Protein AF-A0A3L7TFF0-F1 (afdb_monomer)

Mean predicted aligned error: 7.91 Å

Sequence (156 aa):
MKPLHIAFDIALLATLATVGLGTLGWWRDQEDSQLRMIATAAAVQTIQTHVSMESTLGGAQLNSDGFPSSIDPRWFEGGTPLNRLAPEGAPWVELAARDEVDRVHPKQMSFSGGRHAMFWYNPTKGVVRARVPEQASDLRMKETYSAANGITTDAD

Foldseek 3Di:
DVVVVVVVVVVVVVVVVVVVVVVVVVVVVVVVLVVLLVLLLVLQVVQLVLQVVCLVVVPADADPLSTHPDRDQVSDPPTHRARSQADPPQAAEDEQDPVCLPPLAHPALACPPSHHHQWYARSNVSHIFGRHHDDPDPVVRLVSRCSSNVNDPPDD

Radius of gyration: 22.33 Å; Cα contacts (8 Å, |Δi|>4): 196; chains: 1; bounding box: 60×27×70 Å

Solvent-accessible surface area (backbone atoms only — not comparable to full-atom values): 8902 Å² total; per-residue (Å²): 117,72,71,59,55,55,54,50,52,52,53,51,51,53,49,52,50,51,52,52,52,51,53,55,51,53,54,53,53,52,54,53,51,52,51,28,40,53,48,21,29,50,25,42,50,53,52,44,51,50,50,51,48,34,41,73,71,59,82,47,69,56,44,98,71,50,16,35,72,68,86,65,64,80,81,34,91,90,50,69,75,55,45,60,60,44,66,90,87,43,48,65,72,34,70,52,50,90,93,38,51,91,47,94,61,67,96,63,58,40,42,66,90,71,74,41,32,30,22,41,33,29,38,69,69,64,43,68,39,49,40,30,58,78,54,100,40,70,67,59,32,50,52,52,34,25,60,30,55,74,46,72,95,84,75,132

pLDDT: mean 87.71, std 10.84, range [38.38, 97.56]

Structure (mmCIF, N/CA/C/O backbone):
data_AF-A0A3L7TFF0-F1
#
_entry.id   AF-A0A3L7TFF0-F1
#
loop_
_atom_site.group_PDB
_atom_site.id
_atom_site.type_symbol
_atom_site.label_atom_id
_atom_site.label_alt_id
_atom_site.label_comp_id
_atom_site.label_asym_id
_atom_site.label_entity_id
_atom_site.label_seq_id
_atom_site.pdbx_PDB_ins_code
_atom_site.Cartn_x
_atom_site.Cartn_y
_atom_site.Cartn_z
_atom_site.occupancy
_atom_site.B_iso_or_equiv
_atom_site.auth_seq_id
_atom_site.auth_comp_id
_atom_site.auth_asym_id
_atom_site.auth_atom_id
_atom_site.pdbx_PDB_model_num
ATOM 1 N N . MET A 1 1 ? 39.279 -8.673 -50.663 1.00 59.72 1 MET A N 1
ATOM 2 C CA . MET A 1 1 ? 39.205 -8.010 -49.337 1.00 59.72 1 MET A CA 1
ATOM 3 C C . MET A 1 1 ? 37.914 -7.208 -49.108 1.00 59.72 1 MET A C 1
ATOM 5 O O . MET A 1 1 ? 37.483 -7.133 -47.971 1.00 59.72 1 MET A O 1
ATOM 9 N N . LYS A 1 2 ? 37.226 -6.699 -50.147 1.00 57.34 2 LYS A N 1
ATOM 10 C CA . LYS A 1 2 ? 35.920 -6.004 -50.032 1.00 57.34 2 LYS A CA 1
ATOM 11 C C . LYS A 1 2 ? 34.782 -6.729 -49.269 1.00 57.34 2 LYS A C 1
ATOM 13 O O . LYS A 1 2 ? 34.089 -6.041 -48.530 1.00 57.34 2 LYS A O 1
ATOM 18 N N . PRO A 1 3 ? 34.570 -8.058 -49.379 1.00 63.44 3 PRO A N 1
ATOM 19 C CA . PRO A 1 3 ? 33.436 -8.695 -48.696 1.00 63.44 3 PRO A CA 1
ATOM 20 C C . PRO A 1 3 ? 33.603 -8.769 -47.168 1.00 63.44 3 PRO A C 1
ATOM 22 O O . PRO A 1 3 ? 32.610 -8.839 -46.455 1.00 63.44 3 PRO A O 1
ATOM 25 N N . LEU A 1 4 ? 34.841 -8.706 -46.659 1.00 69.06 4 LEU A N 1
ATOM 26 C CA . LEU A 1 4 ? 35.122 -8.783 -45.223 1.00 69.06 4 LEU A CA 1
ATOM 27 C C . LEU A 1 4 ? 34.748 -7.484 -44.490 1.00 69.06 4 LEU A C 1
ATOM 29 O O . LEU A 1 4 ? 34.201 -7.545 -43.397 1.00 69.06 4 LEU A O 1
ATOM 33 N N . HIS A 1 5 ? 34.982 -6.324 -45.113 1.00 71.62 5 HIS A N 1
ATOM 34 C CA . HIS A 1 5 ? 34.588 -5.026 -44.550 1.00 71.62 5 HIS A CA 1
ATOM 35 C C . HIS A 1 5 ? 33.064 -4.875 -44.484 1.00 71.62 5 HIS A C 1
ATOM 37 O O . HIS A 1 5 ? 32.543 -4.458 -43.460 1.00 71.62 5 HIS A O 1
ATOM 43 N N . ILE A 1 6 ? 32.345 -5.335 -45.515 1.00 76.06 6 ILE A N 1
ATOM 44 C CA . ILE A 1 6 ? 30.873 -5.310 -45.542 1.00 76.06 6 ILE A CA 1
ATOM 45 C C . ILE A 1 6 ? 30.286 -6.174 -44.416 1.00 76.06 6 ILE A C 1
ATOM 47 O O . ILE A 1 6 ? 29.356 -5.752 -43.736 1.00 76.06 6 ILE A O 1
ATOM 51 N N . ALA A 1 7 ? 30.837 -7.370 -44.184 1.00 75.31 7 ALA A N 1
ATOM 52 C CA . ALA A 1 7 ? 30.388 -8.231 -43.090 1.00 75.31 7 ALA A CA 1
ATOM 53 C C . ALA A 1 7 ? 30.639 -7.597 -41.709 1.00 75.31 7 ALA A C 1
ATOM 55 O O . ALA A 1 7 ? 29.793 -7.698 -40.821 1.00 75.31 7 ALA A O 1
ATOM 56 N N . PHE A 1 8 ? 31.777 -6.917 -41.543 1.00 83.94 8 PHE A N 1
ATOM 57 C CA . PHE A 1 8 ? 32.129 -6.238 -40.297 1.00 83.94 8 PHE A CA 1
ATOM 58 C C . PHE A 1 8 ? 31.231 -5.022 -40.031 1.00 83.94 8 PHE A C 1
ATOM 60 O O . PHE A 1 8 ? 30.739 -4.859 -38.916 1.00 83.94 8 PHE A O 1
ATOM 67 N N . ASP A 1 9 ? 30.947 -4.222 -41.060 1.00 79.56 9 ASP A N 1
ATOM 68 C CA . ASP A 1 9 ? 30.067 -3.055 -40.961 1.00 79.56 9 ASP A CA 1
ATOM 69 C C . ASP A 1 9 ? 28.627 -3.465 -40.617 1.00 79.56 9 ASP A C 1
ATOM 71 O O . ASP A 1 9 ? 27.991 -2.847 -39.762 1.00 79.56 9 ASP A O 1
ATOM 75 N N . ILE A 1 10 ? 28.124 -4.556 -41.209 1.00 85.19 10 ILE A N 1
ATOM 76 C CA . ILE A 1 10 ? 26.799 -5.105 -40.878 1.00 85.19 10 ILE A CA 1
ATOM 77 C C . ILE A 1 10 ? 26.757 -5.585 -39.422 1.00 85.19 10 ILE A C 1
ATOM 79 O O . ILE A 1 10 ? 25.799 -5.286 -38.708 1.00 85.19 10 ILE A O 1
ATOM 83 N N . ALA A 1 11 ? 27.790 -6.294 -38.958 1.00 85.12 11 ALA A N 1
ATOM 84 C CA . ALA A 1 11 ? 27.858 -6.764 -37.575 1.00 85.12 11 ALA A CA 1
ATOM 85 C C . ALA A 1 11 ? 27.926 -5.597 -36.572 1.00 85.12 11 ALA A C 1
ATOM 87 O O . ALA A 1 11 ? 27.251 -5.620 -35.537 1.00 85.12 11 ALA A O 1
ATOM 88 N N . LEU A 1 12 ? 28.691 -4.550 -36.892 1.00 87.75 12 LEU A N 1
ATOM 89 C CA . LEU A 1 12 ? 28.801 -3.346 -36.071 1.00 87.75 12 LEU A CA 1
ATOM 90 C C . LEU A 1 12 ? 27.462 -2.600 -35.988 1.00 87.75 12 LEU A C 1
ATOM 92 O O . LEU A 1 12 ? 27.019 -2.258 -34.892 1.00 87.75 12 LEU A O 1
ATOM 96 N N . LEU A 1 13 ? 26.780 -2.408 -37.121 1.00 86.19 13 LEU A N 1
ATOM 97 C CA . LEU A 1 13 ? 25.465 -1.762 -37.171 1.00 86.19 13 LEU A CA 1
ATOM 98 C C . LEU A 1 13 ? 24.400 -2.562 -36.412 1.00 86.19 13 LEU A C 1
ATOM 100 O O . LEU A 1 13 ? 23.623 -1.976 -35.660 1.00 86.19 13 LEU A O 1
ATOM 104 N N . ALA A 1 14 ? 24.389 -3.892 -36.542 1.00 84.50 14 ALA A N 1
ATOM 105 C CA . ALA A 1 14 ? 23.468 -4.752 -35.799 1.00 84.50 14 ALA A CA 1
ATOM 106 C C . ALA A 1 14 ? 23.696 -4.663 -34.278 1.00 84.50 14 ALA A C 1
ATOM 108 O O . ALA A 1 14 ? 22.740 -4.608 -33.499 1.00 84.50 14 ALA A O 1
ATOM 109 N N . THR A 1 15 ? 24.959 -4.582 -33.852 1.00 85.88 15 THR A N 1
ATOM 110 C CA . THR A 1 15 ? 25.317 -4.437 -32.434 1.00 85.88 15 THR A CA 1
ATOM 111 C C . THR A 1 15 ? 24.860 -3.082 -31.896 1.00 85.88 15 THR A C 1
ATOM 113 O O . THR A 1 15 ? 24.203 -3.023 -30.858 1.00 85.88 15 THR A O 1
ATOM 116 N N . LEU A 1 16 ? 25.125 -1.996 -32.630 1.00 88.00 16 LEU A N 1
ATOM 117 C CA . LEU A 1 16 ? 24.687 -0.648 -32.256 1.00 88.00 16 LEU A CA 1
ATOM 118 C C . LEU A 1 16 ? 23.159 -0.534 -32.195 1.00 88.00 16 LEU A C 1
ATOM 120 O O . LEU A 1 16 ? 22.633 0.068 -31.262 1.00 88.00 16 LEU A O 1
ATOM 124 N N . ALA A 1 17 ? 22.443 -1.157 -33.136 1.00 86.00 17 ALA A N 1
ATOM 125 C CA . ALA A 1 17 ? 20.984 -1.204 -33.121 1.00 86.00 17 ALA A CA 1
ATOM 126 C C . ALA A 1 17 ? 20.448 -1.955 -31.892 1.00 86.00 17 ALA A C 1
ATOM 128 O O . ALA A 1 17 ? 19.522 -1.481 -31.238 1.00 86.00 17 ALA A O 1
ATOM 129 N N . THR A 1 18 ? 21.057 -3.087 -31.531 1.00 82.44 18 THR A N 1
ATOM 130 C CA . THR A 1 18 ? 20.643 -3.881 -30.361 1.00 82.44 18 THR A CA 1
ATOM 131 C C . THR A 1 18 ? 20.885 -3.124 -29.056 1.00 82.44 18 THR A C 1
ATOM 133 O O . THR A 1 18 ? 20.003 -3.069 -28.201 1.00 82.44 18 THR A O 1
ATOM 136 N N . VAL A 1 19 ? 22.051 -2.483 -28.919 1.00 86.19 19 VAL A N 1
ATOM 137 C CA . VAL A 1 19 ? 22.368 -1.644 -27.755 1.00 86.19 19 VAL A CA 1
ATOM 138 C C . VAL A 1 19 ? 21.412 -0.452 -27.680 1.00 86.19 19 VAL A C 1
ATOM 140 O O . VAL A 1 19 ? 20.862 -0.195 -26.615 1.00 86.19 19 VAL A O 1
ATOM 143 N N . GLY A 1 20 ? 21.157 0.230 -28.801 1.00 82.75 20 GLY A N 1
ATOM 144 C CA . GLY A 1 20 ? 20.241 1.372 -28.856 1.00 82.75 20 GLY A CA 1
ATOM 145 C C . GLY A 1 20 ? 18.793 1.014 -28.509 1.00 82.75 20 GLY A C 1
ATOM 146 O O . GLY A 1 20 ? 18.130 1.747 -27.779 1.00 82.75 20 GLY A O 1
ATOM 147 N N . LEU A 1 21 ? 18.297 -0.134 -28.979 1.00 83.06 21 LEU A N 1
ATOM 148 C CA . LEU A 1 21 ? 16.968 -0.630 -28.608 1.00 83.06 21 LEU A CA 1
ATOM 149 C C . LEU A 1 21 ? 16.905 -1.026 -27.126 1.00 83.06 21 LEU A C 1
ATOM 151 O O . LEU A 1 21 ? 15.916 -0.727 -26.456 1.00 83.06 21 LEU A O 1
ATOM 155 N N . GLY A 1 22 ? 17.965 -1.647 -26.599 1.00 80.38 22 GLY A N 1
ATOM 156 C CA . GLY A 1 22 ? 18.058 -2.021 -25.188 1.00 80.38 22 GLY A CA 1
ATOM 157 C C . GLY A 1 22 ? 18.057 -0.814 -24.247 1.00 80.38 22 GLY A C 1
ATOM 158 O O . GLY A 1 22 ? 17.322 -0.807 -23.261 1.00 80.38 22 GLY A O 1
ATOM 159 N N . THR A 1 23 ? 18.825 0.234 -24.563 1.00 76.31 23 THR A N 1
ATOM 160 C CA . THR A 1 23 ? 18.880 1.452 -23.737 1.00 76.31 23 THR A CA 1
ATOM 161 C C . THR A 1 23 ? 17.552 2.209 -23.736 1.00 76.31 23 THR A C 1
ATOM 163 O O . THR A 1 23 ? 17.108 2.638 -22.673 1.00 76.31 23 THR A O 1
ATOM 166 N N . LEU A 1 24 ? 16.876 2.309 -24.886 1.00 76.56 24 LEU A N 1
ATOM 167 C CA . LEU A 1 24 ? 15.541 2.913 -24.989 1.00 76.56 24 LEU A CA 1
ATOM 168 C C . LEU A 1 24 ? 14.479 2.136 -24.199 1.00 76.56 24 LEU A C 1
ATOM 170 O O . LEU A 1 24 ? 13.631 2.746 -23.547 1.00 76.56 24 LEU A O 1
ATOM 174 N N . GLY A 1 25 ? 14.521 0.800 -24.243 1.00 73.88 25 GLY A N 1
ATOM 175 C CA . GLY A 1 25 ? 13.618 -0.047 -23.461 1.00 73.88 25 GLY A CA 1
ATOM 176 C C . GLY A 1 25 ? 13.819 0.128 -21.956 1.00 73.88 25 GLY A C 1
ATOM 177 O O . GLY A 1 25 ? 12.849 0.285 -21.219 1.00 73.88 25 GLY A O 1
ATOM 178 N N . TRP A 1 26 ? 15.077 0.184 -21.509 1.00 74.00 26 TRP A N 1
ATOM 179 C CA . TRP A 1 26 ? 15.411 0.380 -20.097 1.00 74.00 26 TRP A CA 1
ATOM 180 C C . TRP A 1 26 ? 14.959 1.745 -19.558 1.00 74.00 26 TRP A C 1
ATOM 182 O O . TRP A 1 26 ? 14.472 1.824 -18.433 1.00 74.00 26 TRP A O 1
ATOM 192 N N . TRP A 1 27 ? 15.065 2.811 -20.360 1.00 71.06 27 TRP A N 1
ATOM 193 C CA . TRP A 1 27 ? 14.583 4.144 -19.970 1.00 71.06 27 TRP A CA 1
ATOM 194 C C . TRP A 1 27 ? 13.065 4.175 -19.769 1.00 71.06 27 TRP A C 1
ATOM 196 O O . TRP A 1 27 ? 12.594 4.699 -18.764 1.00 71.06 27 TRP A O 1
ATOM 206 N N . ARG A 1 28 ? 12.305 3.561 -20.682 1.00 73.38 28 ARG A N 1
ATOM 207 C CA . ARG A 1 28 ? 10.841 3.467 -20.557 1.00 73.38 28 ARG A CA 1
ATOM 208 C C . ARG A 1 28 ? 10.404 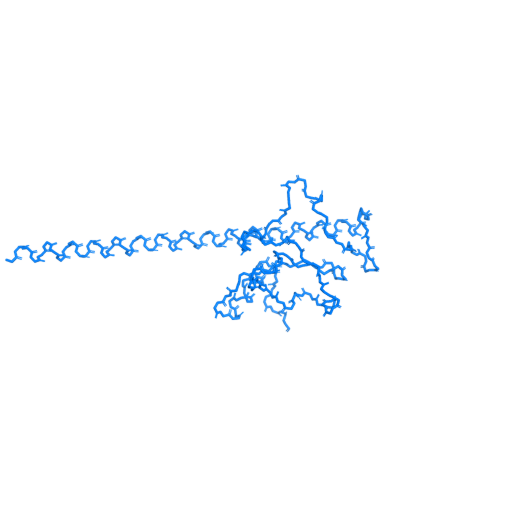2.664 -19.334 1.00 73.38 28 ARG A C 1
ATOM 210 O O . ARG A 1 28 ? 9.499 3.086 -18.624 1.00 73.38 28 ARG A O 1
ATOM 217 N N . ASP A 1 29 ? 11.067 1.542 -19.058 1.00 78.81 29 ASP A N 1
ATOM 218 C CA . ASP A 1 29 ? 10.716 0.700 -17.907 1.00 78.81 29 ASP A CA 1
ATOM 219 C C . ASP A 1 29 ? 10.969 1.402 -16.557 1.00 78.81 29 ASP A C 1
ATOM 221 O O . ASP A 1 29 ? 10.242 1.179 -15.582 1.00 78.81 29 ASP A O 1
ATOM 225 N N . GLN A 1 30 ? 11.956 2.306 -16.494 1.00 77.75 30 GLN A N 1
ATOM 226 C CA . GLN A 1 30 ? 12.163 3.138 -15.306 1.00 77.75 30 GLN A CA 1
ATOM 227 C C . GLN A 1 30 ? 11.015 4.124 -15.072 1.00 77.75 30 GLN A C 1
ATOM 229 O O . GLN A 1 30 ? 10.530 4.217 -13.941 1.00 77.75 30 GLN A O 1
ATOM 234 N N . GLU A 1 31 ? 10.562 4.825 -16.115 1.00 79.38 31 GLU A N 1
ATOM 235 C CA . GLU A 1 31 ? 9.429 5.759 -16.019 1.00 79.38 31 GLU A CA 1
ATOM 236 C C . GLU A 1 31 ? 8.153 5.031 -15.579 1.00 79.38 31 GLU A C 1
ATOM 238 O O . GLU A 1 31 ? 7.495 5.444 -14.619 1.00 79.38 31 GLU A O 1
ATOM 243 N N . ASP A 1 32 ? 7.857 3.884 -16.195 1.00 85.81 32 ASP A N 1
ATOM 244 C CA . ASP A 1 32 ? 6.693 3.069 -15.841 1.00 85.81 32 ASP A CA 1
ATOM 245 C C . ASP A 1 32 ? 6.758 2.590 -14.385 1.00 85.81 32 ASP A C 1
ATOM 247 O O . ASP A 1 32 ? 5.756 2.596 -13.665 1.00 85.81 32 ASP A O 1
ATOM 251 N N . SER A 1 33 ? 7.943 2.210 -13.907 1.00 85.12 33 SER A N 1
ATOM 252 C CA . SER A 1 33 ? 8.140 1.780 -12.520 1.00 85.12 33 SER A CA 1
ATOM 253 C C . SER A 1 33 ? 7.880 2.902 -11.516 1.00 85.12 33 SER A C 1
ATOM 255 O O . SER A 1 33 ? 7.227 2.667 -10.495 1.00 85.12 33 SER A O 1
ATOM 257 N N . GLN A 1 34 ? 8.323 4.126 -11.814 1.00 88.75 34 GLN A N 1
ATOM 258 C CA . GLN A 1 34 ? 8.041 5.290 -10.974 1.00 88.75 34 GLN A CA 1
ATOM 259 C C . GLN A 1 34 ? 6.546 5.624 -10.955 1.00 88.75 34 GLN A C 1
ATOM 261 O O . GLN A 1 34 ? 5.983 5.849 -9.883 1.00 88.75 34 GLN A O 1
ATOM 266 N N . LEU A 1 35 ? 5.874 5.585 -12.109 1.00 92.44 35 LEU A N 1
ATOM 267 C CA . LEU A 1 35 ? 4.432 5.828 -12.191 1.00 92.44 35 LEU A CA 1
ATOM 268 C C . LEU A 1 35 ? 3.627 4.782 -11.411 1.00 92.44 35 LEU A C 1
ATOM 270 O O . LEU A 1 35 ? 2.705 5.142 -10.676 1.00 92.44 35 LEU A O 1
ATOM 274 N N . ARG A 1 36 ? 3.996 3.496 -11.507 1.00 94.00 36 ARG A N 1
ATOM 275 C CA . ARG A 1 36 ? 3.374 2.421 -10.713 1.00 94.00 36 ARG A CA 1
ATOM 276 C C . ARG A 1 36 ? 3.556 2.648 -9.212 1.00 94.00 36 ARG A C 1
ATOM 278 O O . ARG A 1 36 ? 2.613 2.432 -8.447 1.00 94.00 36 ARG A O 1
ATOM 285 N N . MET A 1 37 ? 4.735 3.107 -8.794 1.00 94.81 37 MET A N 1
ATOM 286 C CA . MET A 1 37 ? 5.021 3.432 -7.396 1.00 94.81 37 MET A CA 1
ATOM 287 C C . MET A 1 37 ? 4.152 4.591 -6.897 1.00 94.81 37 MET A C 1
ATOM 289 O O . MET A 1 37 ? 3.449 4.442 -5.900 1.00 94.81 37 MET A O 1
ATOM 293 N N . ILE A 1 38 ? 4.138 5.714 -7.623 1.00 95.12 38 ILE A N 1
ATOM 294 C CA . ILE A 1 38 ? 3.352 6.909 -7.273 1.00 95.12 38 ILE A CA 1
ATOM 295 C C . ILE A 1 38 ? 1.861 6.573 -7.201 1.00 95.12 38 ILE A C 1
ATOM 297 O O . ILE A 1 38 ? 1.190 6.942 -6.240 1.00 95.12 38 ILE A O 1
ATOM 301 N N . ALA A 1 39 ? 1.341 5.835 -8.184 1.00 95.81 39 ALA A N 1
ATOM 302 C CA . ALA A 1 39 ? -0.058 5.420 -8.201 1.00 95.81 39 ALA A CA 1
ATOM 303 C C . ALA A 1 39 ? -0.411 4.513 -7.011 1.00 95.81 39 ALA A C 1
ATOM 305 O O . ALA A 1 39 ? -1.492 4.640 -6.440 1.00 95.81 39 ALA A O 1
ATOM 306 N N . THR A 1 40 ? 0.503 3.625 -6.613 1.00 97.00 40 THR A N 1
ATOM 307 C CA . THR A 1 40 ? 0.308 2.750 -5.449 1.00 97.00 40 THR A CA 1
ATOM 308 C C . THR A 1 40 ? 0.312 3.545 -4.148 1.00 97.00 40 THR A C 1
ATOM 310 O O . THR A 1 40 ? -0.587 3.363 -3.330 1.00 97.00 40 THR A O 1
ATOM 313 N N . ALA A 1 41 ? 1.257 4.472 -3.978 1.00 96.62 41 ALA A N 1
ATOM 314 C CA . ALA A 1 41 ? 1.298 5.354 -2.814 1.00 96.62 41 ALA A CA 1
ATOM 315 C C . ALA A 1 41 ? 0.037 6.232 -2.720 1.00 96.62 41 ALA A C 1
ATOM 317 O O . ALA A 1 41 ? -0.558 6.357 -1.649 1.00 96.62 41 ALA A O 1
ATOM 318 N N . ALA A 1 42 ? -0.430 6.770 -3.851 1.00 96.62 42 ALA A N 1
ATOM 319 C CA . ALA A 1 42 ? -1.690 7.503 -3.919 1.00 96.62 42 ALA A CA 1
ATOM 320 C C . ALA A 1 42 ? -2.882 6.621 -3.513 1.00 96.62 42 ALA A C 1
ATOM 322 O O . ALA A 1 42 ? -3.716 7.056 -2.725 1.00 96.62 42 ALA A O 1
ATOM 323 N N . ALA A 1 43 ? -2.934 5.368 -3.979 1.00 97.12 43 ALA A N 1
ATOM 324 C CA . ALA A 1 43 ? -3.989 4.427 -3.608 1.00 97.12 43 ALA A CA 1
ATOM 325 C C . ALA A 1 43 ? -4.001 4.120 -2.101 1.00 97.12 43 ALA A C 1
ATOM 327 O O . ALA A 1 43 ? -5.072 4.136 -1.493 1.00 97.12 43 ALA A O 1
ATOM 328 N N . VAL A 1 44 ? -2.831 3.905 -1.481 1.00 97.44 44 VAL A N 1
ATOM 329 C CA . VAL A 1 44 ? -2.718 3.745 -0.018 1.00 97.44 44 VAL A CA 1
ATOM 330 C C . VAL A 1 44 ? -3.283 4.970 0.694 1.00 97.44 44 VAL A C 1
ATOM 332 O O . VAL A 1 44 ? -4.114 4.824 1.590 1.00 97.44 44 VAL A O 1
ATOM 335 N N . GLN A 1 45 ? -2.886 6.170 0.265 1.00 96.31 45 GLN A N 1
ATOM 336 C CA . GLN A 1 45 ? -3.356 7.414 0.866 1.00 96.31 45 GLN A CA 1
ATOM 337 C C . GLN A 1 45 ? -4.874 7.577 0.732 1.00 96.31 45 GLN A C 1
ATOM 339 O O . GLN A 1 45 ? -5.532 7.933 1.705 1.00 96.31 45 GLN A O 1
ATOM 344 N N . THR A 1 46 ? -5.447 7.271 -0.436 1.00 96.56 46 THR A N 1
ATOM 345 C CA . THR A 1 46 ? -6.899 7.319 -0.658 1.00 96.56 46 THR A CA 1
ATOM 346 C C . THR A 1 46 ? -7.643 6.397 0.307 1.00 96.56 46 THR A C 1
ATOM 348 O O . THR A 1 46 ? -8.600 6.832 0.948 1.00 96.56 46 THR A O 1
ATOM 351 N N . ILE A 1 47 ? -7.195 5.147 0.464 1.00 96.94 47 ILE A N 1
ATOM 352 C CA . ILE A 1 47 ? -7.822 4.207 1.404 1.00 96.94 47 ILE A CA 1
ATOM 353 C C . ILE A 1 47 ? -7.677 4.722 2.843 1.00 96.94 47 ILE A C 1
ATOM 355 O O . ILE A 1 47 ? -8.656 4.744 3.587 1.00 96.94 47 ILE A O 1
ATOM 359 N N . GLN A 1 48 ? -6.485 5.186 3.228 1.00 95.81 48 GLN A N 1
ATOM 360 C CA . GLN A 1 48 ? -6.216 5.708 4.569 1.00 95.81 48 GLN A CA 1
ATOM 361 C C . GLN A 1 48 ? -7.097 6.925 4.903 1.00 95.81 48 GLN A C 1
ATOM 363 O O . GLN A 1 48 ? -7.605 7.033 6.021 1.00 95.81 48 GLN A O 1
ATOM 368 N N . THR A 1 49 ? -7.325 7.819 3.936 1.00 95.25 49 THR A N 1
ATOM 369 C CA . THR A 1 49 ? -8.237 8.960 4.082 1.00 95.25 49 THR A CA 1
ATOM 370 C C . THR A 1 49 ? -9.670 8.501 4.334 1.00 95.25 49 THR A C 1
ATOM 372 O O . THR A 1 49 ? -10.285 8.988 5.280 1.00 95.25 49 THR A O 1
ATOM 375 N N . HIS A 1 50 ? -10.186 7.536 3.567 1.00 94.88 50 HIS A N 1
ATOM 376 C CA . HIS A 1 50 ? -11.537 7.012 3.793 1.00 94.88 50 HIS A CA 1
ATOM 377 C C . HIS A 1 50 ? -11.674 6.316 5.147 1.00 94.88 50 HIS A C 1
ATOM 379 O O . HIS A 1 50 ? -12.618 6.598 5.877 1.00 94.88 50 HIS A O 1
ATOM 385 N N . VAL A 1 51 ? -10.703 5.484 5.539 1.00 95.31 51 VAL A N 1
ATOM 386 C CA . VAL A 1 51 ? -10.690 4.858 6.873 1.00 95.31 51 VAL A CA 1
ATOM 387 C C . VAL A 1 51 ? -10.772 5.923 7.972 1.00 95.31 51 VAL A C 1
ATOM 389 O O . VAL A 1 51 ? -11.563 5.784 8.904 1.00 95.31 51 VAL A O 1
ATOM 392 N N . SER A 1 52 ? -10.005 7.009 7.849 1.00 93.94 52 SER A N 1
ATOM 393 C CA . SER A 1 52 ? -10.028 8.125 8.803 1.00 93.94 52 SER A CA 1
ATOM 394 C C . SER A 1 52 ? -11.380 8.855 8.828 1.00 93.94 52 SER A C 1
ATOM 396 O O . SER A 1 52 ? -11.925 9.129 9.902 1.00 93.94 52 SER A O 1
ATOM 398 N N . MET A 1 53 ? -11.960 9.122 7.652 1.00 93.75 53 MET A N 1
ATOM 399 C CA . MET A 1 53 ? -13.282 9.746 7.531 1.00 93.75 53 MET A CA 1
ATOM 400 C C . MET A 1 53 ? -14.366 8.897 8.195 1.00 93.75 53 MET A C 1
ATOM 402 O O . MET A 1 53 ? -15.121 9.416 9.013 1.00 93.75 53 MET A O 1
ATOM 406 N N . GLU A 1 54 ? -14.405 7.595 7.914 1.00 93.25 54 GLU A N 1
ATOM 407 C CA . GLU A 1 54 ? -15.393 6.676 8.488 1.00 93.25 54 GLU A CA 1
ATOM 408 C C . GLU A 1 54 ? -15.234 6.525 10.003 1.00 93.25 54 GLU A C 1
ATOM 410 O O . GLU A 1 54 ? -16.229 6.494 10.726 1.00 93.25 54 GLU A O 1
ATOM 415 N N . SER A 1 55 ? -13.991 6.523 10.495 1.00 90.88 55 SER A N 1
ATOM 416 C CA . SER A 1 55 ? -13.691 6.519 11.936 1.00 90.88 55 SER A CA 1
ATOM 417 C C . SER A 1 55 ? -14.215 7.775 12.642 1.00 90.88 55 SER A C 1
ATOM 419 O O . SER A 1 55 ? -14.607 7.720 13.803 1.00 90.88 55 SER A O 1
ATOM 421 N N . THR A 1 56 ? -14.238 8.914 11.942 1.00 91.50 56 THR A N 1
ATOM 422 C CA . THR A 1 56 ? -14.665 10.208 12.500 1.00 91.50 56 THR A CA 1
ATOM 423 C C . THR A 1 56 ? -16.174 10.418 12.396 1.00 91.50 56 THR A C 1
ATOM 425 O O . THR A 1 56 ? -16.800 10.933 13.320 1.00 91.50 56 THR A O 1
ATOM 428 N N . LEU A 1 57 ? -16.761 10.054 11.255 1.00 90.19 57 LEU A N 1
ATOM 429 C CA . LEU A 1 57 ? -18.168 10.305 10.941 1.00 90.19 57 LEU A CA 1
ATOM 430 C C . LEU A 1 57 ? -19.097 9.191 11.447 1.00 90.19 57 LEU A C 1
ATOM 432 O O . LEU A 1 57 ? -20.296 9.426 11.581 1.00 90.19 57 LEU A O 1
ATOM 436 N N . GLY A 1 58 ? -18.564 7.995 11.728 1.00 79.44 58 GLY A N 1
ATOM 437 C CA . GLY A 1 58 ? -19.342 6.844 12.191 1.00 79.44 58 GLY A CA 1
ATOM 438 C C . GLY A 1 58 ? -20.244 6.230 11.115 1.00 79.44 58 GLY A C 1
ATOM 439 O O . GLY A 1 58 ? -21.254 5.614 11.450 1.00 79.44 58 GLY A O 1
ATOM 440 N N . GLY A 1 59 ? -19.913 6.418 9.831 1.00 76.88 59 GLY A N 1
ATOM 441 C CA . GLY A 1 59 ? -20.669 5.859 8.703 1.00 76.88 59 GLY A CA 1
ATOM 442 C C . GLY A 1 59 ? -20.518 4.339 8.557 1.00 76.88 59 GLY A C 1
ATOM 443 O O . GLY A 1 59 ? -21.423 3.667 8.058 1.00 76.88 59 GLY A O 1
ATOM 444 N N . ALA A 1 60 ? -19.416 3.780 9.062 1.00 85.75 60 ALA A N 1
ATOM 445 C CA . ALA A 1 60 ? -19.132 2.351 9.101 1.00 85.75 60 ALA A CA 1
ATOM 446 C C . ALA A 1 60 ? -19.300 1.757 10.509 1.00 85.75 60 ALA A C 1
ATOM 448 O O . ALA A 1 60 ? -19.228 2.452 11.522 1.00 85.75 60 ALA A O 1
ATOM 449 N N . GLN A 1 61 ? -19.461 0.430 10.589 1.00 87.81 61 GLN A N 1
ATOM 450 C CA . GLN A 1 61 ? -19.399 -0.274 11.869 1.00 87.81 61 GLN A CA 1
ATOM 451 C C . GLN A 1 61 ? -17.967 -0.218 12.418 1.00 87.81 61 GLN A C 1
ATOM 453 O O . GLN A 1 61 ? -17.070 -0.905 11.918 1.00 87.81 61 GLN A O 1
ATOM 458 N N . LEU A 1 62 ? -17.768 0.602 13.450 1.00 92.19 62 LEU A N 1
ATOM 459 C CA . LEU A 1 62 ? -16.487 0.732 14.136 1.00 92.19 62 LEU A CA 1
ATOM 460 C C . LEU A 1 62 ? -16.283 -0.407 15.142 1.00 92.19 62 LEU A C 1
ATOM 462 O O . LEU A 1 62 ? -17.232 -0.912 15.748 1.00 92.19 62 LEU A O 1
ATOM 466 N N . ASN A 1 63 ? -15.032 -0.821 15.305 1.00 90.81 63 ASN A N 1
ATOM 467 C CA . ASN A 1 63 ? -14.602 -1.740 16.349 1.00 90.81 63 ASN A CA 1
ATOM 468 C C . ASN A 1 63 ? -14.404 -1.005 17.690 1.00 90.81 63 ASN A C 1
ATOM 470 O O . ASN A 1 63 ? -14.612 0.203 17.804 1.00 90.81 63 ASN A O 1
ATOM 474 N N . SER A 1 64 ? -13.981 -1.743 18.719 1.00 90.50 64 SER A N 1
ATOM 475 C CA . SER A 1 64 ? -13.659 -1.181 20.038 1.00 90.50 64 SER A CA 1
ATOM 476 C C . SER A 1 64 ? -12.519 -0.159 20.020 1.00 90.50 64 SER A C 1
ATOM 478 O O . SER A 1 64 ? -12.427 0.648 20.939 1.00 90.50 64 SER A O 1
ATOM 480 N N . ASP A 1 65 ? -11.674 -0.193 18.989 1.00 91.31 65 ASP A N 1
ATOM 481 C CA . ASP A 1 65 ? -10.513 0.684 18.819 1.00 91.31 65 ASP A CA 1
ATOM 482 C C . ASP A 1 65 ? -10.849 1.959 18.021 1.00 91.31 65 ASP A C 1
ATOM 484 O O . ASP A 1 65 ? -9.977 2.793 17.790 1.00 91.31 65 ASP A O 1
ATOM 488 N N . GLY A 1 66 ? -12.113 2.136 17.615 1.00 91.81 66 GLY A N 1
ATOM 489 C CA . GLY A 1 66 ? -12.590 3.332 16.917 1.00 91.81 66 GLY A CA 1
ATOM 490 C C . GLY A 1 66 ? -12.343 3.341 15.407 1.00 91.81 66 GLY A C 1
ATOM 491 O O . GLY A 1 66 ? -12.520 4.381 14.781 1.00 91.81 66 GLY A O 1
ATOM 492 N N . PHE A 1 67 ? -11.976 2.206 14.810 1.00 95.00 67 PHE A N 1
ATOM 493 C CA . PHE A 1 67 ? -11.747 2.077 13.369 1.00 95.00 67 PHE A CA 1
ATOM 494 C C . PHE A 1 67 ? -12.755 1.122 12.714 1.00 95.00 67 PHE A C 1
ATOM 496 O O . PHE A 1 67 ? -13.278 0.225 13.380 1.00 95.00 67 PHE A O 1
ATOM 503 N N . PRO A 1 68 ? -13.024 1.256 11.404 1.00 95.38 68 PRO A N 1
ATOM 504 C CA . PRO A 1 68 ? -13.865 0.317 10.675 1.00 95.38 68 PRO A CA 1
ATOM 505 C C . PRO A 1 68 ? -13.395 -1.136 10.812 1.00 95.38 68 PRO A C 1
ATOM 507 O O . PRO A 1 68 ? -12.213 -1.447 10.692 1.00 95.38 68 PRO A O 1
ATOM 510 N N . SER A 1 69 ? -14.330 -2.065 11.013 1.00 93.62 69 SER A N 1
ATOM 511 C CA . SER A 1 69 ? -14.007 -3.500 11.092 1.00 93.62 69 SER A CA 1
ATOM 512 C C . SER A 1 69 ? -13.517 -4.091 9.761 1.00 93.62 69 SER A C 1
ATOM 514 O O . SER A 1 69 ? -12.839 -5.118 9.743 1.00 93.62 69 SER A O 1
ATOM 516 N N . SER A 1 70 ? -13.851 -3.443 8.644 1.00 94.69 70 SER A N 1
ATOM 517 C CA . SER A 1 70 ? -13.422 -3.785 7.289 1.00 94.69 70 SER A CA 1
ATOM 518 C C . SER A 1 70 ? -13.478 -2.551 6.386 1.00 94.69 70 SER A C 1
ATOM 520 O O . SER A 1 70 ? -14.100 -1.552 6.747 1.00 94.69 70 SER A O 1
ATOM 522 N N . ILE A 1 71 ? -12.831 -2.620 5.220 1.00 95.19 71 ILE A N 1
ATOM 523 C CA . ILE A 1 71 ? -12.903 -1.575 4.193 1.00 95.19 71 ILE A CA 1
ATOM 524 C C . ILE A 1 71 ? -13.985 -1.958 3.183 1.00 95.19 71 ILE A C 1
ATOM 526 O O . ILE A 1 71 ? -13.896 -3.017 2.558 1.00 95.19 71 ILE A O 1
ATOM 530 N N . ASP A 1 72 ? -14.989 -1.099 3.008 1.00 93.81 72 ASP A N 1
ATOM 531 C CA . ASP A 1 72 ? -16.070 -1.324 2.046 1.00 93.81 72 ASP A CA 1
ATOM 532 C C . ASP A 1 72 ? -15.690 -0.755 0.663 1.00 93.81 72 ASP A C 1
ATOM 534 O O . ASP A 1 72 ? -15.417 0.444 0.545 1.00 93.81 72 ASP A O 1
ATOM 538 N N . PRO A 1 73 ? -15.705 -1.568 -0.413 1.00 94.00 73 PRO A N 1
ATOM 539 C CA . PRO A 1 73 ? -15.492 -1.089 -1.780 1.00 94.00 73 PRO A CA 1
ATOM 540 C C . PRO A 1 73 ? -16.403 0.076 -2.193 1.00 94.00 73 PRO A C 1
ATOM 542 O O . PRO A 1 73 ? -16.028 0.877 -3.046 1.00 94.00 73 PRO A O 1
ATOM 545 N N . ARG A 1 74 ? -17.601 0.182 -1.605 1.00 92.88 74 ARG A N 1
ATOM 546 C CA . ARG A 1 74 ? -18.597 1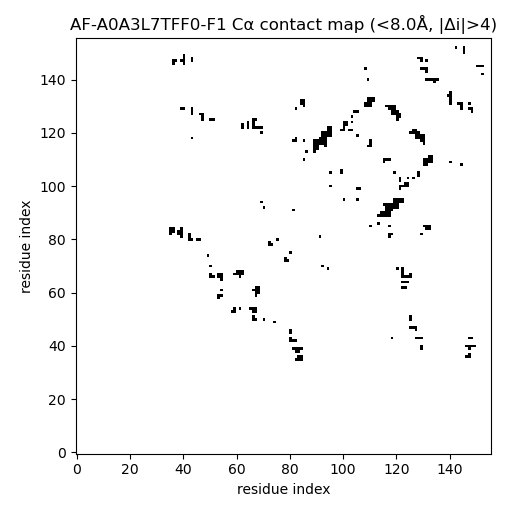.212 -1.938 1.00 92.88 74 ARG A CA 1
ATOM 547 C C . ARG A 1 74 ? -18.212 2.611 -1.468 1.00 92.88 74 ARG A C 1
ATOM 549 O O . ARG A 1 74 ? -18.842 3.566 -1.904 1.00 92.88 74 ARG A O 1
ATOM 556 N N . TRP A 1 75 ? -17.190 2.749 -0.622 1.00 92.75 75 TRP A N 1
ATOM 557 C CA . TRP A 1 75 ? -16.660 4.061 -0.240 1.00 92.75 75 TRP A CA 1
ATOM 558 C C . TRP A 1 75 ? -16.002 4.797 -1.414 1.00 92.75 75 TRP A C 1
ATOM 560 O O . TRP A 1 75 ? -15.798 6.004 -1.339 1.00 92.75 75 TRP A O 1
ATOM 570 N N . PHE A 1 76 ? -15.687 4.088 -2.503 1.00 93.12 76 PHE A N 1
ATOM 571 C CA . PHE A 1 76 ? -14.934 4.614 -3.635 1.00 93.12 76 PHE A CA 1
ATOM 572 C C . PHE A 1 76 ? -15.820 4.686 -4.890 1.00 93.12 76 PHE A C 1
ATOM 574 O O . PHE A 1 76 ? -15.920 3.729 -5.657 1.00 93.12 76 PHE A O 1
ATOM 581 N N . GLU A 1 77 ? -16.454 5.841 -5.124 1.00 85.56 77 GLU A N 1
ATOM 582 C CA . GLU A 1 77 ? -17.404 6.055 -6.235 1.00 85.56 77 GLU A CA 1
ATOM 583 C C . GLU A 1 77 ? -16.791 5.821 -7.632 1.00 85.56 77 GLU A C 1
ATOM 585 O O . GLU A 1 77 ? -17.484 5.402 -8.557 1.00 85.56 77 GLU A O 1
ATOM 590 N N . GLY A 1 78 ? -15.481 6.049 -7.785 1.00 84.25 78 GLY A N 1
ATOM 591 C CA . GLY A 1 78 ? -14.727 5.832 -9.029 1.00 84.25 78 GLY A CA 1
ATOM 592 C C . GLY A 1 78 ? -14.150 4.421 -9.201 1.00 84.25 78 GLY A C 1
ATOM 593 O O . GLY A 1 78 ? -13.384 4.189 -10.136 1.00 84.25 78 GLY A O 1
ATOM 594 N N . GLY A 1 79 ? -14.487 3.494 -8.302 1.00 91.25 79 GLY A N 1
ATOM 595 C CA . GLY A 1 79 ? -13.886 2.166 -8.215 1.00 91.25 79 GLY A CA 1
ATOM 596 C C . GLY A 1 79 ? -12.793 2.080 -7.151 1.00 91.25 79 GLY A C 1
ATOM 597 O O . GLY A 1 79 ? -12.261 3.084 -6.674 1.00 91.25 79 GLY A O 1
ATOM 598 N N . THR A 1 80 ? -12.464 0.852 -6.757 1.00 94.69 80 THR A N 1
ATOM 599 C CA . THR A 1 80 ? -11.512 0.602 -5.677 1.00 94.69 80 THR A CA 1
ATOM 600 C C . THR A 1 80 ? -10.088 1.023 -6.065 1.00 94.69 80 THR A C 1
ATOM 602 O O . THR A 1 80 ? -9.621 0.676 -7.153 1.00 94.69 80 THR A O 1
ATOM 605 N N . PRO A 1 81 ? -9.354 1.737 -5.189 1.00 95.88 81 PRO A N 1
ATOM 606 C CA . PRO A 1 81 ? -7.947 2.049 -5.417 1.00 95.88 81 PRO A CA 1
ATOM 607 C C . PRO A 1 81 ? -7.125 0.776 -5.639 1.00 95.88 81 PRO A C 1
ATOM 609 O O . PRO A 1 81 ? -7.260 -0.185 -4.885 1.00 95.88 81 PRO A O 1
ATOM 612 N N . LEU A 1 82 ? -6.265 0.760 -6.659 1.00 95.19 82 LEU A N 1
ATOM 613 C CA . LEU A 1 82 ? -5.489 -0.422 -7.041 1.00 95.19 82 LEU A CA 1
ATOM 614 C C . LEU A 1 82 ? -4.004 -0.243 -6.740 1.00 95.19 82 LEU A C 1
ATOM 616 O O . LEU A 1 82 ? -3.424 0.810 -7.004 1.00 95.19 82 LEU A O 1
ATOM 620 N N . ASN A 1 83 ? -3.370 -1.313 -6.263 1.00 95.31 83 ASN A N 1
ATOM 621 C CA . ASN A 1 83 ? -1.920 -1.388 -6.171 1.00 95.31 83 ASN A CA 1
ATOM 622 C C . ASN A 1 83 ? -1.356 -1.733 -7.554 1.00 95.31 83 ASN A C 1
ATOM 624 O O . ASN A 1 83 ? -1.495 -2.861 -8.025 1.00 95.31 83 ASN A O 1
ATOM 628 N N . ARG A 1 84 ? -0.712 -0.765 -8.210 1.00 94.94 84 ARG A N 1
ATOM 629 C CA . ARG A 1 84 ? -0.148 -0.934 -9.561 1.00 94.94 84 ARG A CA 1
ATOM 630 C C . ARG A 1 84 ? 1.128 -1.779 -9.582 1.00 94.94 84 ARG A C 1
ATOM 632 O O . ARG A 1 84 ? 1.621 -2.084 -10.665 1.00 94.94 84 ARG A O 1
ATOM 639 N N . LEU A 1 85 ? 1.667 -2.130 -8.416 1.00 93.06 85 LEU A N 1
ATOM 640 C CA . LEU A 1 85 ? 2.778 -3.066 -8.274 1.00 93.06 85 LEU A CA 1
ATOM 641 C C . LEU A 1 85 ? 2.296 -4.513 -8.096 1.00 93.06 85 LEU A C 1
ATOM 643 O O . LEU A 1 85 ? 3.103 -5.431 -8.195 1.00 93.06 85 LEU A O 1
ATOM 647 N N . ALA A 1 86 ? 1.014 -4.739 -7.808 1.00 92.25 86 ALA A N 1
ATOM 648 C CA . ALA A 1 86 ? 0.477 -6.082 -7.635 1.00 92.25 86 ALA A CA 1
ATOM 649 C C . ALA A 1 86 ? 0.218 -6.770 -8.989 1.00 92.25 86 ALA A C 1
ATOM 651 O O . ALA A 1 86 ? -0.093 -6.093 -9.972 1.00 92.25 86 ALA A O 1
ATOM 652 N N . PRO A 1 87 ? 0.304 -8.112 -9.053 1.00 87.62 87 PRO A N 1
ATOM 653 C CA . PRO A 1 87 ? -0.106 -8.849 -10.241 1.00 87.62 87 PRO A CA 1
ATOM 654 C C . PRO A 1 87 ? -1.614 -8.705 -10.486 1.00 87.62 87 PRO A C 1
ATOM 656 O O . PRO A 1 87 ? -2.405 -8.529 -9.553 1.00 87.62 87 PRO A O 1
ATOM 659 N N . GLU A 1 88 ? -2.020 -8.811 -11.752 1.00 85.69 88 GLU A N 1
ATOM 660 C CA . GLU A 1 88 ? -3.436 -8.794 -12.123 1.00 85.69 88 GLU A CA 1
ATOM 661 C C . GLU A 1 88 ? -4.204 -9.924 -11.420 1.00 85.69 88 GLU A C 1
ATOM 663 O O . GLU A 1 88 ? -3.728 -11.054 -11.312 1.00 85.69 88 GLU A O 1
ATOM 668 N N . GLY A 1 89 ? -5.402 -9.610 -10.921 1.00 85.06 89 GLY A N 1
ATOM 669 C CA . GLY A 1 89 ? -6.262 -10.576 -10.234 1.00 85.06 89 GLY A CA 1
ATOM 670 C C . GLY A 1 89 ? -5.901 -10.864 -8.772 1.00 85.06 89 GLY A C 1
ATOM 671 O O . GLY A 1 89 ? -6.587 -11.672 -8.146 1.00 85.06 89 GLY A O 1
ATOM 672 N N . ALA A 1 90 ? -4.882 -10.210 -8.197 1.00 89.00 90 ALA A N 1
ATOM 673 C CA . ALA A 1 90 ? -4.632 -10.300 -6.758 1.00 89.00 90 ALA A CA 1
ATOM 674 C C . ALA A 1 90 ? -5.866 -9.826 -5.953 1.00 89.00 90 ALA A C 1
ATOM 676 O O . ALA A 1 90 ? -6.519 -8.856 -6.354 1.00 89.00 90 ALA A O 1
ATOM 677 N N . PRO A 1 91 ? -6.198 -10.463 -4.811 1.00 92.38 91 PRO A N 1
ATOM 678 C CA . PRO A 1 91 ? -7.268 -9.981 -3.941 1.00 92.38 91 PRO A CA 1
ATOM 679 C C . PRO A 1 91 ? -7.024 -8.528 -3.527 1.00 92.38 91 PRO A C 1
ATOM 681 O O . PRO A 1 91 ? -5.880 -8.108 -3.395 1.00 92.38 91 PRO A O 1
ATOM 684 N N . TRP A 1 92 ? -8.075 -7.743 -3.314 1.00 94.25 92 TRP A N 1
ATOM 685 C CA . TRP A 1 92 ? -7.908 -6.304 -3.105 1.00 94.25 92 TRP A CA 1
ATOM 686 C C . TRP A 1 92 ? -7.334 -5.956 -1.722 1.00 94.25 92 TRP A C 1
ATOM 688 O O . TRP A 1 92 ? -6.237 -5.413 -1.625 1.00 94.25 92 TRP A O 1
ATOM 698 N N . VAL A 1 93 ? -8.030 -6.303 -0.640 1.00 95.31 93 VAL A N 1
ATOM 699 C CA . VAL A 1 93 ? -7.583 -6.023 0.733 1.00 95.31 93 VAL A CA 1
ATOM 700 C C . VAL A 1 93 ? -7.654 -7.299 1.563 1.00 95.31 93 VAL A C 1
ATOM 702 O O . VAL A 1 93 ? -8.656 -8.012 1.535 1.00 95.31 93 VAL A O 1
ATOM 705 N N . GLU A 1 94 ? -6.599 -7.568 2.324 1.00 94.94 94 GLU A N 1
ATOM 706 C CA . GLU A 1 94 ? -6.545 -8.595 3.363 1.00 94.94 94 GLU A CA 1
ATOM 707 C C . GLU A 1 94 ? -6.614 -7.919 4.736 1.00 94.94 94 GLU A C 1
ATOM 709 O O . GLU A 1 94 ? -5.937 -6.918 4.979 1.00 94.94 94 GLU A O 1
ATOM 714 N N . LEU A 1 95 ? -7.434 -8.460 5.636 1.00 95.56 95 LEU A N 1
ATOM 715 C CA . 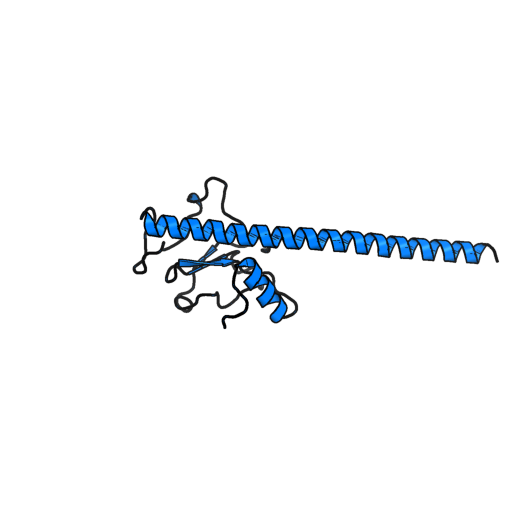LEU A 1 95 ? -7.476 -8.007 7.024 1.00 95.56 95 LEU A CA 1
ATOM 716 C C . LEU A 1 95 ? -6.332 -8.642 7.812 1.00 95.56 95 LEU A C 1
ATOM 718 O O . LEU A 1 95 ? -6.042 -9.826 7.631 1.00 95.56 95 LEU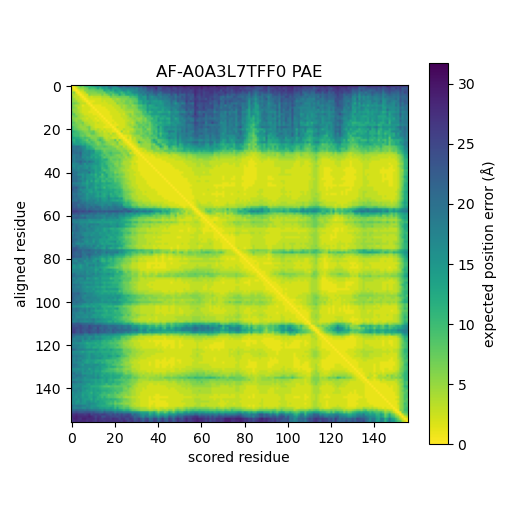 A O 1
ATOM 722 N N . ALA A 1 96 ? -5.735 -7.872 8.719 1.00 94.81 96 ALA A N 1
ATOM 723 C CA . ALA A 1 96 ? -4.726 -8.368 9.641 1.00 94.81 96 ALA A CA 1
ATOM 724 C C . ALA A 1 96 ? -5.243 -9.601 10.386 1.00 94.81 96 ALA A C 1
ATOM 726 O O . ALA A 1 96 ? -6.338 -9.594 10.961 1.00 94.81 96 ALA A O 1
ATOM 727 N N . ALA A 1 97 ? -4.447 -10.670 10.367 1.00 91.75 97 ALA A N 1
ATOM 728 C CA . ALA A 1 97 ? -4.780 -11.877 11.101 1.00 91.75 97 ALA A CA 1
ATOM 729 C C . ALA A 1 97 ? -4.781 -11.605 12.616 1.00 91.75 97 ALA A C 1
ATOM 731 O O . ALA A 1 97 ? -4.218 -10.624 13.105 1.00 91.75 97 ALA A O 1
ATOM 732 N N . ARG A 1 98 ? -5.406 -12.499 13.394 1.00 89.19 98 ARG A N 1
ATOM 733 C CA . ARG A 1 98 ? -5.526 -12.336 14.858 1.00 89.19 98 ARG A CA 1
ATOM 734 C C . ARG A 1 98 ? -4.178 -12.193 15.568 1.00 89.19 98 ARG A C 1
ATOM 736 O O . ARG A 1 98 ? -4.103 -11.555 16.606 1.00 89.19 98 ARG A O 1
ATOM 743 N N . ASP A 1 99 ? -3.130 -12.788 15.017 1.00 92.31 99 ASP A N 1
ATOM 744 C CA . ASP A 1 99 ? -1.752 -12.742 15.508 1.00 92.31 99 ASP A CA 1
ATOM 745 C C . ASP A 1 99 ? -0.919 -11.595 14.895 1.00 92.31 99 ASP A C 1
ATOM 747 O O . ASP A 1 99 ? 0.299 -11.524 15.091 1.00 92.31 99 ASP A O 1
ATOM 751 N N . GLU A 1 100 ? -1.562 -10.698 14.143 1.00 92.19 100 GLU A N 1
ATOM 752 C CA . GLU A 1 100 ? -0.976 -9.497 13.543 1.00 92.19 100 GLU A CA 1
ATOM 753 C C . GLU A 1 100 ? -1.594 -8.190 14.068 1.00 92.19 100 GLU A C 1
ATOM 755 O O . GLU A 1 100 ? -1.152 -7.118 13.663 1.00 92.19 100 GLU A O 1
ATOM 760 N N . VAL A 1 101 ? -2.567 -8.248 14.986 1.00 90.75 101 VAL A N 1
ATOM 761 C CA . VAL A 1 101 ? -3.314 -7.068 15.478 1.00 90.75 101 VAL A CA 1
ATOM 762 C C . VAL A 1 101 ? -2.429 -5.983 16.102 1.00 90.75 101 VAL A C 1
ATOM 764 O O . VAL A 1 101 ? -2.714 -4.794 15.965 1.00 90.75 101 VAL A O 1
ATOM 767 N N . ASP A 1 102 ? -1.309 -6.365 16.716 1.00 93.00 102 ASP A N 1
ATOM 768 C CA . ASP A 1 102 ? -0.359 -5.421 17.316 1.00 93.00 102 ASP A CA 1
ATOM 769 C C . ASP A 1 102 ? 0.668 -4.866 16.321 1.00 93.00 102 ASP A C 1
ATOM 771 O O . ASP A 1 102 ? 1.456 -3.984 16.666 1.00 93.00 102 ASP A O 1
ATOM 775 N N . ARG A 1 103 ? 0.674 -5.353 15.076 1.00 93.75 103 ARG A N 1
ATOM 776 C CA . ARG A 1 103 ? 1.653 -4.955 14.063 1.00 93.75 103 ARG A CA 1
ATOM 777 C C . ARG A 1 103 ? 1.206 -3.713 13.301 1.00 93.75 103 ARG A C 1
ATOM 779 O O . ARG A 1 103 ? 0.027 -3.503 13.034 1.00 93.75 103 ARG A O 1
ATOM 786 N N . VAL A 1 104 ? 2.185 -2.927 12.866 1.00 94.75 104 VAL A N 1
ATOM 787 C CA . VAL A 1 104 ? 2.003 -1.778 11.953 1.00 94.75 104 VAL A CA 1
ATOM 788 C C . VAL A 1 104 ? 2.369 -2.109 10.497 1.00 94.75 104 VAL A C 1
ATOM 790 O O . VAL A 1 104 ? 2.152 -1.302 9.587 1.00 94.75 104 VAL A O 1
ATOM 793 N N . HIS A 1 105 ? 2.904 -3.313 10.281 1.00 94.50 105 HIS A N 1
ATOM 794 C CA . HIS A 1 105 ? 3.260 -3.887 8.988 1.00 94.50 105 HIS A CA 1
ATOM 795 C C . HIS A 1 105 ? 2.813 -5.358 8.940 1.00 94.50 105 HIS A C 1
ATOM 797 O O . HIS A 1 105 ? 2.882 -6.039 9.971 1.00 94.50 105 HIS A O 1
ATOM 803 N N . PRO A 1 106 ? 2.402 -5.877 7.769 1.00 93.38 106 PRO A N 1
ATOM 804 C CA . PRO A 1 106 ? 2.112 -7.298 7.612 1.00 93.38 106 PRO A CA 1
ATOM 805 C C . PRO A 1 106 ? 3.362 -8.136 7.900 1.00 93.38 106 PRO A C 1
ATOM 807 O O . PRO A 1 106 ? 4.488 -7.686 7.671 1.00 93.38 106 PRO A O 1
ATOM 810 N N . LYS A 1 107 ? 3.187 -9.387 8.345 1.00 91.50 107 LYS A N 1
ATOM 811 C CA . LYS A 1 107 ? 4.311 -10.337 8.475 1.00 91.50 107 LYS A CA 1
ATOM 812 C C . LYS A 1 107 ? 5.032 -10.557 7.151 1.00 91.50 107 LYS A C 1
ATOM 814 O O . LYS A 1 107 ? 6.248 -10.705 7.134 1.00 91.50 107 LYS A O 1
ATOM 819 N N . GLN A 1 108 ? 4.273 -10.567 6.059 1.00 90.62 108 GLN A N 1
ATOM 820 C CA . GLN A 1 108 ? 4.791 -10.705 4.708 1.00 90.62 108 GLN A CA 1
ATOM 821 C C . GLN A 1 108 ? 4.570 -9.389 3.954 1.00 90.62 108 GLN A C 1
ATOM 823 O O . GLN A 1 108 ? 3.443 -9.023 3.640 1.00 90.62 108 GLN A O 1
ATOM 828 N N . MET A 1 109 ? 5.643 -8.661 3.645 1.00 92.25 109 MET A N 1
ATOM 829 C CA . MET A 1 109 ? 5.549 -7.388 2.911 1.00 92.25 109 MET A CA 1
ATOM 830 C C . MET A 1 109 ? 5.295 -7.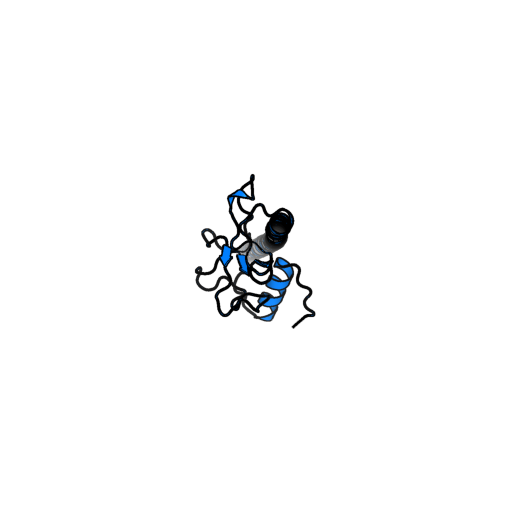582 1.412 1.00 92.25 109 MET A C 1
ATOM 832 O O . MET A 1 109 ? 4.894 -6.637 0.733 1.00 92.25 109 MET A O 1
ATOM 836 N N . SER A 1 110 ? 5.511 -8.796 0.896 1.00 91.19 110 SER A N 1
ATOM 837 C CA . SER A 1 110 ? 5.419 -9.091 -0.531 1.00 91.19 110 SER A CA 1
ATOM 838 C C . SER A 1 110 ? 4.226 -9.955 -0.949 1.00 91.19 110 SER A C 1
ATOM 840 O O . SER A 1 110 ? 3.574 -10.610 -0.130 1.00 91.19 110 SER A O 1
ATOM 842 N N . PHE A 1 111 ? 3.961 -9.972 -2.258 1.00 84.00 111 PHE A N 1
ATOM 843 C CA . PHE A 1 111 ? 3.006 -10.861 -2.931 1.00 84.00 111 PHE A CA 1
ATOM 844 C C . PHE A 1 111 ? 3.616 -12.227 -3.284 1.00 84.00 111 PHE A C 1
ATOM 846 O O . PHE A 1 111 ? 3.525 -12.663 -4.433 1.00 84.00 111 PHE A O 1
ATOM 853 N N . SER A 1 112 ? 4.288 -12.913 -2.358 1.00 70.62 112 SER A N 1
ATOM 854 C CA . SER A 1 112 ? 4.879 -14.210 -2.716 1.00 70.62 112 SER A CA 1
ATOM 855 C C . SER A 1 112 ? 3.786 -15.238 -3.062 1.00 70.62 112 SER A C 1
ATOM 857 O O . SER A 1 112 ? 2.746 -15.345 -2.400 1.00 70.62 112 SER A O 1
ATOM 859 N N . GLY A 1 113 ? 3.983 -15.958 -4.170 1.00 63.78 113 GLY A N 1
ATOM 860 C CA . GLY A 1 113 ? 3.096 -17.037 -4.619 1.00 63.78 113 GLY A CA 1
ATOM 861 C C . GLY A 1 113 ? 1.679 -16.624 -5.044 1.00 63.78 113 GLY A C 1
ATOM 862 O O . GLY A 1 113 ? 0.813 -17.492 -5.114 1.00 63.78 113 GLY A O 1
ATOM 863 N N . GLY A 1 114 ? 1.409 -15.335 -5.291 1.00 60.22 114 GLY A N 1
ATOM 864 C CA . GLY A 1 114 ? 0.118 -14.855 -5.819 1.00 60.22 114 GLY A CA 1
ATOM 865 C C . GLY A 1 114 ? -1.079 -14.989 -4.868 1.00 60.22 114 GLY A C 1
ATOM 866 O O . GLY A 1 114 ? -2.219 -14.832 -5.294 1.00 60.22 114 GLY A O 1
ATOM 867 N N . ARG A 1 115 ? -0.846 -15.296 -3.585 1.00 72.06 115 ARG A N 1
ATOM 868 C CA . ARG A 1 115 ? -1.924 -15.544 -2.608 1.00 72.06 115 ARG A CA 1
ATOM 869 C C . ARG A 1 115 ? -2.303 -14.329 -1.770 1.00 72.06 115 ARG A C 1
ATOM 871 O O . ARG A 1 115 ? -3.367 -14.328 -1.165 1.00 72.06 115 ARG A O 1
ATOM 878 N N . HIS A 1 116 ? -1.419 -13.341 -1.681 1.00 85.50 116 HIS A N 1
ATOM 879 C CA . HIS A 1 116 ? -1.608 -12.194 -0.802 1.00 85.50 116 HIS A CA 1
ATOM 880 C C . HIS A 1 116 ? -2.340 -11.058 -1.509 1.00 85.50 116 HIS A C 1
ATOM 882 O O . HIS A 1 116 ? -2.126 -10.818 -2.698 1.00 85.50 116 HIS A O 1
ATOM 888 N N . ALA A 1 117 ? -3.188 -10.355 -0.761 1.00 92.69 117 ALA A N 1
ATOM 889 C CA . ALA A 1 117 ? -3.932 -9.222 -1.289 1.00 92.69 117 ALA A CA 1
ATOM 890 C C . ALA A 1 117 ? -3.037 -8.006 -1.562 1.00 92.69 117 ALA A C 1
ATOM 892 O O . ALA A 1 117 ? -2.040 -7.807 -0.870 1.00 92.69 117 ALA A O 1
ATOM 893 N N . MET A 1 118 ? -3.442 -7.167 -2.522 1.00 95.00 118 MET A N 1
ATOM 894 C CA . MET A 1 118 ? -2.822 -5.896 -2.927 1.00 95.00 118 MET A CA 1
ATOM 895 C C . MET A 1 118 ? -2.476 -5.000 -1.733 1.00 95.00 118 MET A C 1
ATOM 897 O O . MET A 1 118 ? -1.396 -4.398 -1.685 1.00 95.00 118 MET A O 1
ATOM 901 N N . PHE A 1 119 ? -3.396 -4.941 -0.773 1.00 96.56 119 PHE A N 1
ATOM 902 C CA . PHE A 1 119 ? -3.275 -4.178 0.457 1.00 96.56 119 PHE A CA 1
ATOM 903 C C . PHE A 1 119 ? -3.517 -5.060 1.679 1.00 96.56 119 PHE A C 1
ATOM 905 O O . PHE A 1 119 ? -4.252 -6.045 1.639 1.00 96.56 119 PHE A O 1
ATOM 912 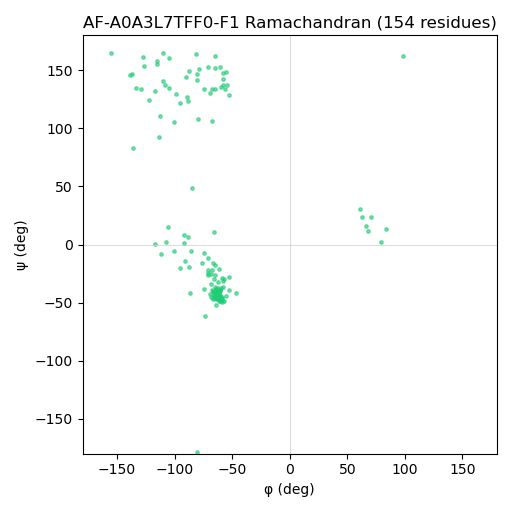N N . TRP A 1 120 ? -2.925 -4.655 2.791 1.00 96.81 120 TRP A N 1
ATOM 913 C CA . TRP A 1 120 ? -3.159 -5.198 4.118 1.00 96.81 120 TRP A CA 1
ATOM 914 C C . TRP A 1 120 ? -3.733 -4.094 5.004 1.00 96.81 120 TRP A C 1
ATOM 916 O O . TRP A 1 120 ? -3.210 -2.977 5.020 1.00 96.81 120 TRP A O 1
ATOM 926 N N . TYR A 1 121 ? -4.810 -4.397 5.720 1.00 97.56 121 TYR A N 1
ATOM 927 C CA . TYR A 1 121 ? -5.473 -3.470 6.631 1.00 97.56 121 TYR A CA 1
ATOM 928 C C . TYR A 1 121 ? -5.522 -4.043 8.041 1.00 97.56 121 TYR A C 1
ATOM 930 O O . TYR A 1 121 ? -6.065 -5.125 8.258 1.00 97.56 121 TYR A O 1
ATOM 938 N N . ASN A 1 122 ? -5.001 -3.294 9.009 1.00 97.12 122 ASN A N 1
ATOM 939 C CA . ASN A 1 122 ? -5.145 -3.613 10.419 1.00 97.12 122 ASN A CA 1
ATOM 940 C C . ASN A 1 122 ? -6.252 -2.760 11.054 1.00 97.12 122 ASN A C 1
ATOM 942 O O . ASN A 1 122 ? -6.008 -1.580 11.332 1.00 97.12 122 ASN A O 1
ATOM 946 N N . PRO A 1 123 ? -7.432 -3.341 11.345 1.00 95.81 123 PRO A N 1
ATOM 947 C CA . PRO A 1 123 ? -8.531 -2.606 11.960 1.00 95.81 123 PRO A CA 1
ATOM 948 C C . PRO A 1 123 ? -8.233 -2.193 13.408 1.00 95.81 123 PRO A C 1
ATOM 950 O O . PRO A 1 123 ? -8.758 -1.189 13.860 1.00 95.81 123 PRO A O 1
ATOM 953 N N . THR A 1 124 ? -7.359 -2.880 14.146 1.00 94.94 124 THR A N 1
ATOM 954 C CA . THR A 1 124 ? -7.003 -2.487 15.527 1.00 94.94 124 THR A CA 1
ATOM 955 C C . THR A 1 124 ? -6.152 -1.216 15.571 1.00 94.94 124 THR A C 1
ATOM 957 O O . THR A 1 124 ? -6.162 -0.484 16.557 1.00 94.94 124 THR A O 1
ATOM 960 N N . LYS A 1 125 ? -5.401 -0.929 14.502 1.00 94.44 125 LYS A N 1
ATOM 961 C CA . LYS A 1 125 ? -4.519 0.250 14.420 1.00 94.44 125 LYS A CA 1
ATOM 962 C C . LYS A 1 125 ? -4.996 1.296 13.411 1.00 94.44 125 LYS A C 1
ATOM 964 O O . LYS A 1 125 ? -4.380 2.353 13.314 1.00 94.44 125 LYS A O 1
ATOM 969 N N . GLY A 1 126 ? -6.020 0.985 12.615 1.00 94.31 126 GLY A N 1
ATOM 970 C CA . GLY A 1 126 ? -6.455 1.823 11.499 1.00 94.31 126 GLY A CA 1
ATOM 971 C C . GLY A 1 126 ? -5.397 1.986 10.405 1.00 94.31 126 GLY A C 1
ATOM 972 O O . GLY A 1 126 ? -5.416 2.981 9.687 1.00 94.31 126 GLY A O 1
ATOM 973 N N . VAL A 1 127 ? -4.447 1.052 10.291 1.00 95.81 127 VAL A N 1
ATOM 974 C CA . VAL A 1 127 ? -3.290 1.168 9.388 1.00 95.81 127 VAL A CA 1
ATOM 975 C C . VAL A 1 127 ? -3.536 0.393 8.103 1.00 95.81 127 VAL A C 1
ATOM 977 O O . VAL A 1 127 ? -3.835 -0.800 8.144 1.00 95.81 127 VAL A O 1
ATOM 980 N N . VAL A 1 128 ? -3.329 1.055 6.966 1.00 97.12 128 VAL A N 1
ATOM 981 C CA . VAL A 1 128 ? -3.325 0.438 5.636 1.00 97.12 128 VAL A CA 1
ATOM 982 C C . VAL A 1 128 ? -1.898 0.391 5.094 1.00 97.12 128 VAL A C 1
ATOM 984 O O . VAL A 1 128 ? -1.136 1.358 5.216 1.00 97.12 128 VAL A O 1
ATOM 987 N N . ARG A 1 129 ? -1.527 -0.742 4.489 1.00 97.38 129 ARG A N 1
ATOM 988 C CA . ARG A 1 129 ? -0.245 -0.923 3.800 1.00 97.38 129 ARG A CA 1
ATOM 989 C C . ARG A 1 129 ? -0.426 -1.578 2.436 1.00 97.38 129 ARG A C 1
ATOM 991 O O . ARG A 1 129 ? -1.116 -2.585 2.320 1.00 97.38 129 ARG A O 1
ATOM 998 N N . ALA A 1 130 ? 0.230 -1.049 1.413 1.00 97.00 130 ALA A N 1
ATOM 999 C CA . ALA A 1 130 ? 0.457 -1.743 0.155 1.00 97.00 130 ALA A CA 1
ATOM 1000 C C . ALA A 1 130 ? 1.544 -2.804 0.337 1.00 97.00 130 ALA A C 1
ATOM 1002 O O . ALA A 1 130 ? 2.609 -2.534 0.897 1.00 97.00 130 ALA A O 1
ATOM 1003 N N . ARG A 1 131 ? 1.294 -4.005 -0.180 1.00 95.56 131 ARG A N 1
ATOM 1004 C CA . ARG A 1 131 ? 2.347 -5.005 -0.374 1.00 95.56 131 ARG A CA 1
ATOM 1005 C C . ARG A 1 131 ? 3.108 -4.717 -1.674 1.00 95.56 131 ARG A C 1
ATOM 1007 O O . ARG A 1 131 ? 2.646 -3.944 -2.515 1.00 95.56 131 ARG A O 1
ATOM 1014 N N . VAL A 1 132 ? 4.287 -5.311 -1.832 1.00 94.06 132 VAL A N 1
ATOM 1015 C CA . VAL A 1 132 ? 5.167 -5.078 -2.993 1.00 94.06 132 VAL A CA 1
ATOM 1016 C C . VAL A 1 132 ? 5.600 -6.383 -3.676 1.00 94.06 132 VAL A C 1
ATOM 1018 O O . VAL A 1 132 ? 5.499 -7.458 -3.087 1.00 94.06 132 VAL A O 1
ATOM 1021 N N . PRO A 1 133 ? 6.069 -6.350 -4.933 1.00 91.44 133 PRO A N 1
ATOM 1022 C CA . PRO A 1 133 ? 6.665 -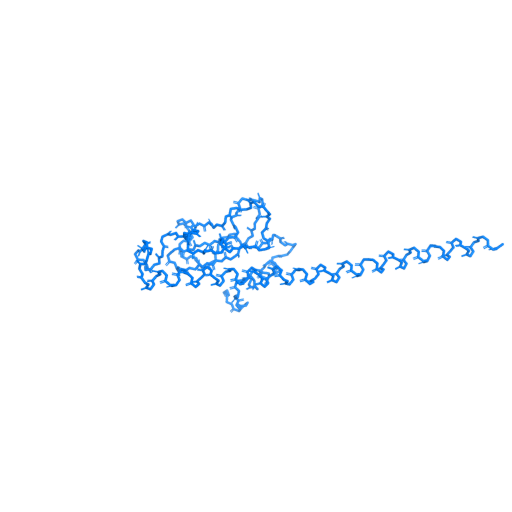7.516 -5.570 1.00 91.44 133 PRO A CA 1
ATOM 1023 C C . PRO A 1 133 ? 7.855 -8.040 -4.776 1.00 91.44 133 PRO A C 1
ATOM 1025 O O . PRO A 1 133 ? 8.599 -7.265 -4.170 1.00 91.44 133 PRO A O 1
ATOM 1028 N N . GLU A 1 134 ? 8.054 -9.353 -4.821 1.00 89.81 134 GLU A N 1
ATOM 1029 C CA . GLU A 1 134 ? 9.284 -9.963 -4.329 1.00 89.81 134 GLU A CA 1
ATOM 1030 C C . GLU A 1 134 ? 10.486 -9.405 -5.106 1.00 89.81 134 GLU A C 1
ATOM 1032 O O . GLU A 1 134 ? 10.429 -9.227 -6.324 1.00 89.81 134 GLU A O 1
ATOM 1037 N N . GLN A 1 135 ? 11.554 -9.064 -4.386 1.00 88.06 135 GLN A N 1
ATOM 1038 C CA . GLN A 1 135 ? 12.777 -8.498 -4.954 1.00 88.06 135 GLN A CA 1
ATOM 1039 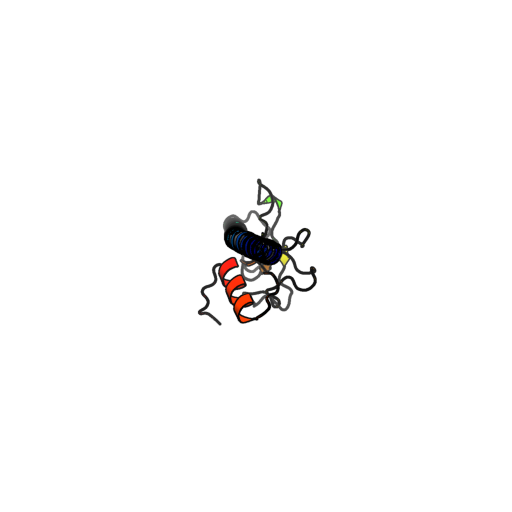C C . GLN A 1 135 ? 13.935 -9.467 -4.737 1.00 88.06 135 GLN A C 1
ATOM 1041 O O . GLN A 1 135 ? 13.918 -10.276 -3.816 1.00 88.06 135 GLN A O 1
ATOM 1046 N N . ALA A 1 136 ? 14.983 -9.336 -5.551 1.00 85.62 136 ALA A N 1
ATOM 1047 C CA . ALA A 1 136 ? 16.183 -10.164 -5.429 1.00 85.62 136 ALA A CA 1
ATOM 1048 C C . ALA A 1 136 ? 16.959 -9.946 -4.113 1.00 85.62 136 ALA A C 1
ATOM 1050 O O . ALA A 1 136 ? 17.804 -10.765 -3.762 1.00 85.62 136 ALA A O 1
ATOM 1051 N N . SER A 1 137 ? 16.710 -8.840 -3.404 1.00 89.88 137 SER A N 1
ATOM 1052 C CA . SER A 1 137 ? 17.310 -8.562 -2.101 1.00 89.88 137 SER A CA 1
ATOM 1053 C C . SER A 1 137 ? 16.302 -7.965 -1.123 1.00 89.88 137 SER A C 1
ATOM 1055 O O . SER A 1 137 ? 15.452 -7.151 -1.500 1.00 89.88 137 SER A O 1
ATOM 1057 N N . ASP A 1 138 ? 16.458 -8.318 0.154 1.00 89.38 138 ASP A N 1
ATOM 1058 C CA . ASP A 1 138 ? 15.629 -7.800 1.248 1.00 89.38 138 ASP A CA 1
ATOM 1059 C C . ASP A 1 138 ? 15.724 -6.280 1.369 1.00 89.38 138 ASP A C 1
ATOM 1061 O O . ASP A 1 138 ? 14.719 -5.615 1.609 1.00 89.38 138 ASP A O 1
ATOM 1065 N N . LEU A 1 139 ? 16.919 -5.716 1.152 1.00 90.44 139 LEU A N 1
ATOM 1066 C CA . LEU A 1 139 ? 17.130 -4.268 1.176 1.00 90.44 139 LEU A CA 1
ATOM 1067 C C . LEU A 1 139 ? 16.252 -3.571 0.133 1.00 90.44 139 LEU A C 1
ATOM 1069 O O . LEU A 1 139 ? 15.503 -2.656 0.463 1.00 90.44 139 LEU A O 1
ATOM 1073 N N . ARG A 1 140 ? 16.271 -4.059 -1.112 1.00 90.19 140 ARG A N 1
ATOM 1074 C CA . ARG A 1 140 ? 15.487 -3.469 -2.200 1.00 90.19 140 ARG A CA 1
ATOM 1075 C C . ARG A 1 140 ? 13.988 -3.671 -1.997 1.00 90.19 140 ARG A C 1
ATOM 1077 O O . ARG A 1 140 ? 13.195 -2.797 -2.348 1.00 90.19 140 ARG A O 1
ATOM 1084 N N . MET A 1 141 ? 13.588 -4.802 -1.411 1.00 91.44 141 MET A N 1
ATOM 1085 C CA . MET A 1 141 ? 12.202 -5.033 -1.003 1.00 91.44 141 MET A CA 1
ATOM 1086 C C . MET A 1 141 ? 11.765 -4.010 0.049 1.00 91.44 141 MET A C 1
ATOM 1088 O O . MET A 1 141 ? 10.719 -3.388 -0.130 1.00 91.44 141 MET A O 1
ATOM 1092 N N . LYS A 1 142 ? 12.566 -3.802 1.104 1.00 92.38 142 LYS A N 1
ATOM 1093 C CA . LYS A 1 142 ? 12.288 -2.812 2.154 1.00 92.38 142 LYS A CA 1
ATOM 1094 C C . LYS A 1 142 ? 12.200 -1.399 1.582 1.00 92.38 142 LYS A C 1
ATOM 1096 O O . LYS A 1 142 ? 11.232 -0.710 1.866 1.00 92.38 142 LYS A O 1
ATOM 1101 N N . GLU A 1 143 ? 13.133 -0.991 0.725 1.00 92.62 143 GLU A N 1
ATOM 1102 C CA . GLU A 1 143 ? 13.102 0.324 0.062 1.00 92.62 143 GLU A CA 1
ATOM 1103 C C . GLU A 1 143 ? 11.827 0.519 -0.769 1.00 92.62 143 GLU A C 1
ATOM 1105 O O . GLU A 1 143 ? 11.143 1.534 -0.644 1.00 92.62 143 GLU A O 1
ATOM 1110 N N . THR A 1 144 ? 11.471 -0.482 -1.580 1.00 92.69 144 THR 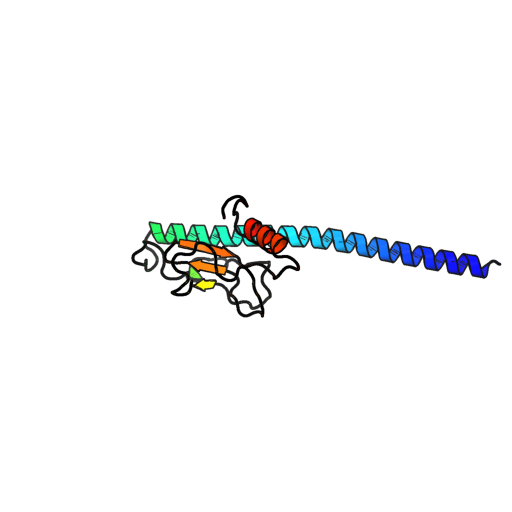A N 1
ATOM 1111 C CA . THR A 1 144 ? 10.257 -0.455 -2.413 1.00 92.69 144 THR A CA 1
ATOM 1112 C C . THR A 1 144 ? 9.004 -0.375 -1.543 1.00 92.69 144 THR A C 1
ATOM 1114 O O . THR A 1 144 ? 8.094 0.402 -1.824 1.00 92.69 144 THR A O 1
ATOM 1117 N N . TYR A 1 145 ? 8.960 -1.166 -0.471 1.00 95.00 145 TYR A N 1
ATOM 1118 C CA . TYR A 1 145 ? 7.855 -1.191 0.479 1.00 95.00 145 TYR A CA 1
ATOM 1119 C C . TYR A 1 145 ? 7.709 0.141 1.218 1.00 95.00 145 TYR A C 1
ATOM 1121 O O . TYR A 1 145 ? 6.603 0.678 1.289 1.00 95.00 145 TYR A O 1
ATOM 1129 N N . SER A 1 146 ? 8.808 0.701 1.720 1.00 94.75 146 SER A N 1
ATOM 1130 C CA . SER A 1 146 ? 8.819 1.994 2.399 1.00 94.75 146 SER A CA 1
ATOM 1131 C C . SER A 1 146 ? 8.359 3.115 1.472 1.00 94.75 146 SER A C 1
ATOM 1133 O O . SER A 1 146 ? 7.489 3.898 1.852 1.00 94.75 146 SER A O 1
ATOM 1135 N N . ALA A 1 147 ? 8.838 3.130 0.224 1.00 94.00 147 ALA A N 1
ATOM 1136 C CA . ALA A 1 147 ? 8.413 4.098 -0.784 1.00 94.00 147 ALA A CA 1
ATOM 1137 C C . ALA A 1 147 ? 6.912 3.989 -1.108 1.00 94.00 147 ALA A C 1
ATOM 1139 O O . ALA A 1 147 ? 6.215 5.003 -1.121 1.00 94.00 147 ALA A O 1
ATOM 1140 N N . ALA A 1 148 ? 6.392 2.773 -1.306 1.00 95.38 148 ALA A N 1
ATOM 1141 C CA . ALA A 1 148 ? 4.976 2.545 -1.614 1.00 95.38 148 ALA A CA 1
ATOM 1142 C C . ALA A 1 148 ? 4.036 2.953 -0.468 1.00 95.38 148 ALA A C 1
ATOM 1144 O O . ALA A 1 148 ? 2.873 3.269 -0.703 1.00 95.38 148 ALA A O 1
ATOM 1145 N N . ASN A 1 149 ? 4.532 2.927 0.769 1.00 96.31 149 ASN A N 1
ATOM 1146 C CA . ASN A 1 149 ? 3.749 3.182 1.976 1.00 96.31 149 ASN A CA 1
ATOM 1147 C C . ASN A 1 149 ? 4.047 4.533 2.638 1.00 96.31 149 ASN A C 1
ATOM 1149 O O . ASN A 1 149 ? 3.488 4.811 3.699 1.00 96.31 149 ASN A O 1
ATOM 1153 N N . GLY A 1 150 ? 4.929 5.352 2.053 1.00 90.62 150 GLY A N 1
ATOM 1154 C CA . GLY A 1 150 ? 5.347 6.631 2.631 1.00 90.62 150 GLY A CA 1
ATOM 1155 C C . GLY A 1 150 ? 6.023 6.493 4.001 1.00 90.62 150 GLY A C 1
ATOM 1156 O O . GLY A 1 150 ? 5.882 7.376 4.843 1.00 90.62 150 GLY A O 1
ATOM 1157 N N . ILE A 1 151 ? 6.707 5.373 4.249 1.00 88.38 151 ILE A N 1
ATOM 1158 C CA . ILE A 1 151 ? 7.424 5.111 5.502 1.00 88.38 151 ILE A CA 1
ATOM 1159 C C . ILE A 1 151 ? 8.845 5.653 5.353 1.00 88.38 151 ILE A C 1
ATOM 1161 O O . ILE A 1 151 ? 9.554 5.298 4.412 1.00 88.38 151 ILE A O 1
ATOM 1165 N N . THR A 1 152 ? 9.281 6.495 6.284 1.00 73.56 152 THR A N 1
ATOM 1166 C CA . THR A 1 152 ? 10.684 6.909 6.377 1.00 73.56 152 THR A CA 1
ATOM 1167 C C . THR A 1 152 ? 11.518 5.712 6.833 1.00 73.56 152 THR A C 1
ATOM 1169 O O . THR A 1 152 ? 11.171 5.072 7.822 1.00 73.56 152 THR A O 1
ATOM 1172 N N . THR A 1 153 ? 12.616 5.401 6.143 1.00 58.72 153 THR A N 1
ATOM 1173 C CA . THR A 1 153 ? 13.464 4.208 6.367 1.00 58.72 153 THR A CA 1
ATOM 1174 C C . THR A 1 153 ? 14.199 4.175 7.726 1.00 58.72 153 THR A C 1
ATOM 1176 O O . THR A 1 153 ? 15.051 3.319 7.935 1.00 58.72 153 THR A O 1
ATOM 1179 N N . ASP A 1 154 ? 13.857 5.066 8.659 1.00 47.47 154 ASP A N 1
ATOM 1180 C CA . ASP A 1 154 ? 14.572 5.313 9.918 1.00 47.47 154 ASP A CA 1
ATOM 1181 C C . ASP A 1 154 ? 13.863 4.752 11.168 1.00 47.47 154 ASP A C 1
ATOM 1183 O O . ASP A 1 154 ? 14.190 5.143 12.288 1.00 47.47 154 ASP A O 1
ATOM 1187 N N . ALA A 1 155 ? 12.883 3.857 11.020 1.00 41.41 155 ALA A N 1
ATOM 1188 C CA . ALA A 1 155 ? 12.168 3.281 12.161 1.00 41.41 155 ALA A CA 1
ATOM 1189 C C . ALA A 1 155 ? 11.963 1.765 12.010 1.00 41.41 155 ALA A C 1
ATOM 1191 O O . ALA A 1 155 ? 10.900 1.321 11.579 1.00 41.41 155 ALA A O 1
ATOM 1192 N N . ASP A 1 156 ? 12.992 1.000 12.382 1.00 38.38 156 ASP A N 1
ATOM 1193 C CA . ASP A 1 156 ? 12.863 -0.342 12.974 1.00 38.38 156 ASP A CA 1
ATOM 1194 C C . ASP A 1 156 ? 13.326 -0.242 14.442 1.00 38.38 156 ASP A C 1
ATOM 1196 O O . ASP A 1 156 ? 14.439 0.292 14.671 1.00 38.38 156 ASP A O 1
#

Secondary structure (DSSP, 8-state):
-HHHHHHHHHHHHHHHHHHHHHHHHHHHHHHHHHHHHHHHHHHHHHHHHHHHHHHHH--S-B-TTSSBSS--GGG-TT-----TTSPTT--SEEEPPTTTTT-SS-S--B-GGG-S-SEEEETTTTEEEE-B---SSHHHHHHHHHHHHT--TT--